Protein AF-A0A3D5P3H6-F1 (afdb_monomer_lite)

Radius of gyration: 20.22 Å; chains: 1; bounding box: 53×20×57 Å

Secondary structure (DSSP, 8-state):
--------SS--------SSTTSSTTEEEEEEE-GGG-EEEEEEE--STTPPPEEEE-----SS--TTT----TTHHHHHTTS-------S-PPPTT------

pLDDT: mean 84.49, std 14.6, range [39.97, 97.94]

Sequence (103 aa):
MKSNGRPRVAPKTEDVGTDYPGAFPNSRKVSVEGSRGIQVPMREIQLTGGETPLRVYDTSGPIGAEVRQGLDALRDPWIYQRGDVVEVERTRTPSGLVEMPSG

Structure (mmCIF, N/CA/C/O backbone):
data_AF-A0A3D5P3H6-F1
#
_entry.id   AF-A0A3D5P3H6-F1
#
loop_
_atom_site.group_PDB
_atom_site.id
_atom_site.type_symbol
_atom_site.label_atom_id
_atom_site.label_alt_id
_atom_site.label_comp_id
_atom_site.label_asym_id
_atom_site.label_entity_id
_atom_site.label_seq_id
_atom_site.pdbx_PDB_ins_code
_atom_site.Cartn_x
_atom_site.Cartn_y
_atom_site.Cartn_z
_atom_site.occupancy
_atom_site.B_iso_or_equiv
_atom_site.auth_seq_id
_atom_site.auth_comp_id
_atom_site.auth_asym_id
_atom_site.auth_atom_id
_atom_site.pdbx_PDB_model_num
ATOM 1 N N . MET A 1 1 ? 10.166 0.536 29.560 1.00 41.16 1 MET A N 1
ATOM 2 C CA . MET A 1 1 ? 10.003 1.894 28.991 1.00 41.16 1 MET A CA 1
ATOM 3 C C . MET A 1 1 ? 8.818 2.583 29.651 1.00 41.16 1 MET A C 1
ATOM 5 O O . MET A 1 1 ? 7.790 1.940 29.821 1.00 41.16 1 MET A O 1
ATOM 9 N N . LYS A 1 2 ? 8.959 3.842 30.082 1.00 39.97 2 LYS A N 1
ATOM 10 C CA . LYS A 1 2 ? 7.871 4.592 30.731 1.00 39.97 2 LYS A CA 1
ATOM 11 C C . LYS A 1 2 ? 6.885 5.075 29.663 1.00 39.97 2 LYS A C 1
ATOM 13 O O . LYS A 1 2 ? 7.293 5.706 28.695 1.00 39.97 2 LYS A O 1
ATOM 18 N N . SER A 1 3 ? 5.609 4.742 29.826 1.00 52.59 3 SER A N 1
ATOM 19 C CA . SER A 1 3 ? 4.521 5.210 28.969 1.00 52.59 3 SER A CA 1
ATOM 20 C C . SER A 1 3 ? 4.402 6.731 29.080 1.00 52.59 3 SER A C 1
ATOM 22 O O . SER A 1 3 ? 4.126 7.241 30.166 1.00 52.59 3 SER A O 1
ATOM 24 N N . ASN A 1 4 ? 4.587 7.461 27.979 1.00 49.38 4 ASN A N 1
ATOM 25 C CA . ASN A 1 4 ? 4.257 8.884 27.927 1.00 49.38 4 ASN A CA 1
ATOM 26 C C . ASN A 1 4 ? 2.741 9.032 28.121 1.00 49.38 4 ASN A C 1
ATOM 28 O O . ASN A 1 4 ? 1.953 8.695 27.239 1.00 49.38 4 ASN A O 1
ATOM 32 N N . GLY A 1 5 ? 2.357 9.469 29.322 1.00 54.91 5 GLY A N 1
ATOM 33 C CA . GLY A 1 5 ? 0.999 9.467 29.863 1.00 54.91 5 GLY A CA 1
ATOM 34 C C . GLY A 1 5 ? 0.037 10.449 29.202 1.00 54.91 5 GLY A C 1
ATOM 35 O O . GLY A 1 5 ? -0.450 11.368 29.851 1.00 54.91 5 GLY A O 1
ATOM 36 N N . ARG A 1 6 ? -0.302 10.225 27.931 1.00 57.44 6 ARG A N 1
ATOM 37 C CA . ARG A 1 6 ? -1.592 10.679 27.407 1.00 57.44 6 ARG A CA 1
ATOM 38 C C . ARG A 1 6 ? -2.613 9.574 27.684 1.00 57.44 6 ARG A C 1
ATOM 40 O O . ARG A 1 6 ? -2.436 8.474 27.154 1.00 57.44 6 ARG A O 1
ATOM 47 N N . PRO A 1 7 ? -3.643 9.811 28.516 1.00 57.06 7 PRO A N 1
ATOM 48 C CA . PRO A 1 7 ? -4.711 8.836 28.675 1.00 57.06 7 PRO A CA 1
ATOM 49 C C . PRO A 1 7 ? -5.321 8.592 27.296 1.00 57.06 7 PRO A C 1
ATOM 51 O O . PRO A 1 7 ? -5.613 9.533 26.556 1.00 57.06 7 PRO A O 1
ATOM 54 N N . ARG A 1 8 ? -5.443 7.322 26.906 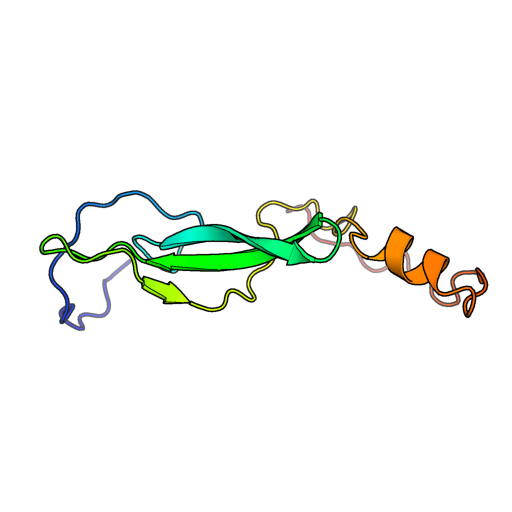1.00 59.50 8 ARG A N 1
ATOM 55 C CA . ARG A 1 8 ? -6.095 6.991 25.640 1.00 59.50 8 ARG A CA 1
ATOM 56 C C . ARG A 1 8 ? -7.544 7.459 25.730 1.00 59.50 8 ARG A C 1
ATOM 58 O O . ARG A 1 8 ? -8.255 7.055 26.642 1.00 59.50 8 ARG A O 1
ATOM 65 N N . VAL A 1 9 ? -7.953 8.297 24.782 1.00 65.25 9 VAL A N 1
ATOM 66 C CA . VAL A 1 9 ? -9.334 8.795 24.681 1.00 65.25 9 VAL A CA 1
ATOM 67 C C . VAL A 1 9 ? -10.285 7.671 24.254 1.00 65.25 9 VAL A C 1
ATOM 69 O O . VAL A 1 9 ? -11.448 7.665 24.637 1.00 65.25 9 VAL A O 1
ATOM 72 N N . ALA A 1 10 ? -9.782 6.689 23.501 1.00 59.34 10 ALA A N 1
ATOM 73 C CA . ALA A 1 10 ? -10.566 5.546 23.058 1.00 59.34 10 ALA A CA 1
ATOM 74 C C . ALA A 1 10 ? -10.551 4.394 24.088 1.00 59.34 10 ALA A C 1
ATOM 76 O O . ALA A 1 10 ? -9.486 4.086 24.652 1.00 59.34 10 ALA A O 1
ATOM 77 N N . PRO A 1 11 ? -11.700 3.719 24.304 1.00 61.81 11 PRO A N 1
ATOM 78 C CA . PRO A 1 11 ? -11.773 2.506 25.111 1.00 61.81 11 PRO A CA 1
ATOM 79 C C . PRO A 1 11 ? -10.835 1.422 24.566 1.00 61.81 11 PRO A C 1
ATOM 81 O O . PRO A 1 11 ? -10.442 1.422 23.399 1.00 61.81 11 PRO A O 1
ATOM 84 N N . LYS A 1 12 ? -10.420 0.497 25.437 1.00 59.94 12 LYS A N 1
ATOM 85 C CA . LYS A 1 12 ? -9.605 -0.652 25.027 1.00 59.94 12 LYS A CA 1
ATOM 86 C C . LYS A 1 12 ? -10.508 -1.623 24.264 1.00 59.94 12 LYS A C 1
ATOM 88 O O . LYS A 1 12 ? -11.328 -2.288 24.879 1.00 59.94 12 LYS A O 1
ATOM 93 N N . THR A 1 13 ? -10.370 -1.661 22.944 1.00 63.16 13 THR A N 1
ATOM 94 C CA . THR A 1 13 ? -10.858 -2.762 22.108 1.00 63.16 13 THR A CA 1
ATOM 95 C C . THR A 1 13 ? -10.145 -4.054 22.507 1.00 63.16 13 THR A C 1
ATOM 97 O O . THR A 1 13 ? -9.004 -3.992 22.984 1.00 63.16 13 THR A O 1
ATOM 100 N N . GLU A 1 14 ? -10.787 -5.206 22.304 1.00 67.25 14 GLU A N 1
ATOM 101 C CA . GLU A 1 14 ? -10.065 -6.479 22.340 1.00 67.25 14 GLU A CA 1
ATOM 102 C C . GLU A 1 14 ? -8.948 -6.455 21.297 1.00 67.25 14 GLU A C 1
ATOM 104 O O . GLU A 1 14 ? -9.148 -5.954 20.190 1.00 67.25 14 GLU A O 1
ATOM 109 N N . ASP A 1 15 ? -7.765 -6.937 21.681 1.00 66.62 15 ASP A N 1
ATOM 110 C CA . ASP A 1 15 ? -6.616 -6.994 20.786 1.00 66.62 15 ASP A CA 1
ATOM 111 C C . ASP A 1 15 ? -6.830 -8.137 19.796 1.00 66.62 15 ASP A C 1
ATOM 113 O O . ASP A 1 15 ? -6.568 -9.302 20.089 1.00 66.62 15 ASP A O 1
ATOM 117 N N . VAL A 1 16 ? -7.362 -7.789 18.630 1.00 68.19 16 VAL A N 1
ATOM 118 C CA . VAL A 1 16 ? -7.582 -8.723 17.518 1.00 68.19 16 VAL A CA 1
ATOM 119 C C . VAL A 1 16 ? -6.309 -8.959 16.697 1.00 68.19 16 VAL A C 1
ATOM 121 O O . VAL A 1 16 ? -6.369 -9.551 15.621 1.00 68.19 16 VAL A O 1
ATOM 124 N N . GLY A 1 17 ? -5.156 -8.501 17.192 1.00 71.56 17 GLY A N 1
ATOM 125 C CA . GLY A 1 17 ? -3.896 -8.507 16.470 1.00 71.56 17 GLY A CA 1
ATOM 126 C C . GLY A 1 17 ? -3.760 -7.318 15.519 1.00 71.56 17 GLY A C 1
ATOM 127 O O . GLY A 1 17 ? -4.682 -6.530 15.286 1.00 71.56 17 GLY A O 1
ATOM 128 N N . THR A 1 18 ? -2.553 -7.165 14.982 1.00 83.50 18 THR A N 1
ATOM 129 C CA . THR A 1 18 ? -2.239 -6.177 13.951 1.00 83.50 18 THR A CA 1
ATOM 130 C C . THR A 1 18 ? -1.302 -6.802 12.936 1.00 83.50 18 THR A C 1
ATOM 132 O O . THR A 1 18 ? -0.323 -7.449 13.310 1.00 83.50 18 THR A O 1
ATOM 135 N N . ASP A 1 19 ? -1.568 -6.553 11.656 1.00 88.81 19 ASP A N 1
ATOM 136 C CA . ASP A 1 19 ? -0.627 -6.904 10.590 1.00 88.81 19 ASP A CA 1
ATOM 137 C C . ASP A 1 19 ? 0.558 -5.933 10.544 1.00 88.81 19 ASP A C 1
ATOM 139 O O . ASP A 1 19 ? 1.492 -6.148 9.786 1.00 88.81 19 ASP A O 1
ATOM 143 N N . TYR A 1 20 ? 0.537 -4.860 11.342 1.00 90.06 20 TYR A N 1
ATOM 144 C CA . TYR A 1 20 ? 1.518 -3.780 11.337 1.00 90.06 20 TYR A CA 1
ATOM 145 C C . TYR A 1 20 ? 2.323 -3.800 12.646 1.00 90.06 20 TYR A C 1
ATOM 147 O O . TYR A 1 20 ? 1.898 -3.197 13.637 1.00 90.06 20 TYR A O 1
ATOM 155 N N . PRO A 1 21 ? 3.491 -4.467 12.700 1.00 83.69 21 PRO A N 1
ATOM 156 C CA . PRO A 1 21 ? 4.276 -4.568 13.926 1.00 83.69 21 PRO A CA 1
ATOM 157 C C . PRO A 1 21 ? 4.601 -3.189 14.515 1.00 83.69 21 PRO A C 1
ATOM 159 O O . PRO A 1 21 ? 5.232 -2.352 13.874 1.00 83.69 21 PRO A O 1
ATOM 162 N N . GLY A 1 22 ? 4.147 -2.938 15.746 1.00 85.00 22 GLY A N 1
ATOM 163 C CA . GLY A 1 22 ? 4.380 -1.672 16.452 1.00 85.00 22 GLY A CA 1
ATOM 164 C C . GLY A 1 22 ? 3.543 -0.477 15.969 1.00 85.00 22 GLY A C 1
ATOM 165 O O . GLY A 1 22 ? 3.748 0.632 16.462 1.00 85.00 22 GLY A O 1
ATOM 166 N N . ALA A 1 23 ? 2.591 -0.678 15.053 1.00 88.81 23 ALA A N 1
ATOM 167 C CA . ALA A 1 23 ? 1.732 0.372 14.515 1.00 88.81 23 ALA A CA 1
ATOM 168 C C . ALA A 1 23 ? 0.265 -0.077 14.397 1.00 88.81 23 ALA A C 1
ATOM 170 O O . ALA A 1 23 ? -0.059 -1.258 14.461 1.00 88.81 23 ALA A O 1
ATOM 171 N N . PHE A 1 24 ? -0.630 0.904 14.237 1.00 90.75 24 PHE A N 1
ATOM 172 C CA . PHE A 1 24 ? -2.048 0.714 13.893 1.00 90.75 24 PHE A CA 1
ATOM 173 C C . PHE A 1 24 ? -2.741 -0.450 14.639 1.00 90.75 24 PHE A C 1
ATOM 175 O O . PHE A 1 24 ? -3.133 -1.429 14.009 1.00 90.75 24 PHE A O 1
ATOM 182 N N . PRO A 1 25 ? -2.910 -0.374 15.973 1.00 89.56 25 PRO A N 1
ATOM 183 C CA . PRO A 1 25 ? -3.591 -1.433 16.719 1.00 89.56 25 PRO A CA 1
ATOM 184 C C . PRO A 1 25 ? -4.995 -1.700 16.155 1.00 89.56 25 PRO A C 1
ATOM 186 O O . PRO A 1 25 ? -5.654 -0.776 15.665 1.00 89.56 25 PRO A O 1
ATOM 189 N N . ASN A 1 26 ? -5.449 -2.953 16.243 1.00 91.88 26 ASN A N 1
ATOM 190 C CA . ASN A 1 26 ? -6.733 -3.420 15.703 1.00 91.88 26 ASN A CA 1
ATOM 191 C C . ASN A 1 26 ? -6.908 -3.152 14.202 1.00 91.88 26 ASN A C 1
ATOM 193 O O . ASN A 1 26 ? -8.024 -2.898 13.739 1.00 91.88 26 ASN A O 1
ATOM 197 N N . SER A 1 27 ? -5.805 -3.134 13.453 1.00 94.12 27 SER A N 1
ATOM 198 C CA . SER A 1 27 ? -5.832 -2.967 12.006 1.00 94.12 27 SER A CA 1
ATOM 199 C C . SER A 1 27 ? -5.301 -4.203 11.303 1.00 94.12 27 SER A C 1
ATOM 201 O O . SER A 1 27 ? -4.235 -4.707 11.647 1.00 94.12 27 SER A O 1
ATOM 203 N N . ARG A 1 28 ? -6.002 -4.621 10.253 1.00 94.88 28 ARG A N 1
ATOM 204 C CA . ARG A 1 28 ? -5.536 -5.648 9.317 1.00 94.88 28 ARG A CA 1
ATOM 205 C C . ARG A 1 28 ? -5.364 -5.077 7.920 1.00 94.88 28 ARG A C 1
ATOM 207 O O . ARG A 1 28 ? -6.067 -4.136 7.536 1.00 94.88 28 ARG A O 1
ATOM 214 N N . LYS A 1 29 ? -4.442 -5.653 7.164 1.00 95.62 29 LYS A N 1
ATOM 215 C CA . LYS A 1 29 ? -4.263 -5.380 5.745 1.00 95.62 29 LYS A CA 1
ATOM 216 C C . LYS A 1 29 ? -5.295 -6.195 4.973 1.00 95.62 29 LYS A C 1
ATOM 218 O O . LYS A 1 29 ? -5.480 -7.383 5.213 1.00 95.62 29 LYS A O 1
ATOM 223 N N . VAL A 1 30 ? -5.995 -5.549 4.052 1.00 96.31 30 VAL A N 1
ATOM 224 C CA . VAL A 1 30 ? -6.967 -6.192 3.162 1.00 96.31 30 VAL A CA 1
ATOM 225 C C . VAL A 1 30 ? -6.728 -5.705 1.740 1.00 96.31 30 VAL A C 1
ATOM 227 O O . VAL A 1 30 ? -6.122 -4.654 1.530 1.00 96.31 30 VAL A O 1
ATOM 230 N N . SER A 1 31 ? -7.210 -6.443 0.749 1.00 95.94 31 SER A N 1
ATOM 231 C CA . SER A 1 31 ? -7.238 -5.976 -0.633 1.00 95.94 31 SER A CA 1
ATOM 232 C C . SER A 1 31 ? -8.669 -5.870 -1.137 1.00 95.94 31 SER A C 1
ATOM 234 O O . SER A 1 31 ? -9.555 -6.623 -0.733 1.00 95.94 31 SER A O 1
ATOM 236 N N . VAL A 1 32 ? -8.898 -4.896 -2.011 1.00 96.12 32 VAL A N 1
ATOM 237 C CA . VAL A 1 32 ? -10.126 -4.790 -2.795 1.00 96.12 32 VAL A CA 1
ATOM 238 C C . VAL A 1 32 ? -9.784 -5.164 -4.226 1.00 96.12 32 VAL A C 1
ATOM 240 O O . VAL A 1 32 ? -8.846 -4.613 -4.806 1.00 96.12 32 VAL A O 1
ATOM 243 N N . GLU A 1 33 ? -10.542 -6.095 -4.792 1.00 96.44 33 GLU A N 1
ATOM 244 C CA . GLU A 1 33 ? -10.393 -6.461 -6.193 1.00 96.44 33 GLU A CA 1
ATOM 245 C C . GLU A 1 33 ? -10.818 -5.291 -7.091 1.00 96.44 33 GLU A C 1
ATOM 247 O O . GLU A 1 33 ? -11.911 -4.736 -6.970 1.00 96.44 33 GLU A O 1
ATOM 252 N N . GLY A 1 34 ? -9.916 -4.896 -7.980 1.00 92.25 34 GLY A N 1
ATOM 253 C CA . GLY A 1 34 ? -10.138 -3.940 -9.049 1.00 92.25 34 GLY A CA 1
ATOM 254 C C . GLY A 1 34 ? -10.223 -4.630 -10.409 1.00 92.25 34 GLY A C 1
ATOM 255 O O . GLY A 1 34 ? -10.160 -5.850 -10.545 1.00 92.25 34 GLY A O 1
ATOM 256 N N . SER A 1 35 ? -10.323 -3.828 -11.465 1.00 92.19 35 SER A N 1
ATOM 257 C CA . SER A 1 35 ? -10.341 -4.339 -12.838 1.00 92.19 35 SER A CA 1
ATOM 258 C C . SER A 1 35 ? -9.077 -5.139 -13.162 1.00 92.19 35 SER A C 1
ATOM 260 O O . SER A 1 35 ? -7.997 -4.747 -12.732 1.00 92.19 35 SER A O 1
ATOM 262 N N . ARG A 1 36 ? -9.177 -6.171 -14.010 1.00 88.06 36 ARG A N 1
ATOM 263 C CA . ARG A 1 36 ? -8.019 -6.933 -14.534 1.00 88.06 36 ARG A CA 1
ATOM 264 C C . ARG A 1 36 ? -7.205 -7.658 -13.446 1.00 88.06 36 ARG A C 1
ATOM 266 O O . ARG A 1 36 ? -5.996 -7.809 -13.593 1.00 88.06 36 ARG A O 1
ATOM 273 N N . GLY A 1 37 ? -7.862 -8.096 -12.367 1.00 89.00 37 GLY A N 1
ATOM 274 C CA . GLY A 1 37 ? -7.232 -8.858 -11.280 1.00 89.00 37 GLY A CA 1
ATOM 275 C C . GLY A 1 37 ? -6.339 -8.022 -10.357 1.00 89.00 37 GLY A C 1
ATOM 276 O O . GLY A 1 37 ? -5.532 -8.574 -9.613 1.00 89.00 37 GLY A O 1
ATOM 277 N N . ILE A 1 38 ? -6.452 -6.691 -10.412 1.00 93.75 38 ILE A N 1
ATOM 278 C CA . ILE A 1 38 ? -5.699 -5.778 -9.548 1.00 93.75 38 ILE A CA 1
ATOM 279 C C . ILE A 1 38 ? -6.176 -5.949 -8.105 1.00 93.75 38 ILE A C 1
ATOM 281 O O . ILE A 1 38 ? -7.366 -5.870 -7.840 1.00 93.75 38 ILE A O 1
ATOM 285 N N . GLN A 1 39 ? -5.255 -6.117 -7.161 1.00 95.25 39 GLN A N 1
ATOM 286 C CA . GLN A 1 39 ? -5.558 -6.134 -5.730 1.00 95.25 39 GLN A CA 1
ATOM 287 C C . GLN A 1 39 ? -5.133 -4.794 -5.118 1.00 95.25 39 GLN A C 1
ATOM 289 O O . GLN A 1 39 ? -3.942 -4.525 -4.965 1.00 95.25 39 GLN A O 1
ATOM 294 N N . VAL A 1 40 ? -6.098 -3.921 -4.817 1.00 96.44 40 VAL A N 1
ATOM 295 C CA . VAL A 1 40 ? -5.841 -2.578 -4.273 1.00 96.44 40 VAL A CA 1
ATOM 296 C C . VAL A 1 40 ? -5.705 -2.660 -2.750 1.00 96.44 40 VAL A C 1
ATOM 298 O O . VAL A 1 40 ? -6.670 -3.061 -2.094 1.00 96.44 40 VAL A O 1
ATOM 301 N N . PRO A 1 41 ? -4.551 -2.293 -2.164 1.00 97.19 41 PRO A N 1
ATOM 302 C CA . PRO A 1 41 ? -4.329 -2.421 -0.730 1.00 97.19 41 PRO A CA 1
ATOM 303 C C . PRO A 1 41 ? -5.148 -1.396 0.053 1.00 97.19 41 PRO A C 1
ATOM 305 O O . PRO A 1 41 ? -5.151 -0.202 -0.247 1.00 97.19 41 PRO A O 1
ATOM 308 N N . MET A 1 42 ? -5.808 -1.875 1.100 1.00 97.81 42 MET A N 1
ATOM 309 C CA . MET A 1 42 ? -6.535 -1.076 2.074 1.00 97.81 42 MET A CA 1
ATOM 310 C C . MET A 1 42 ? -6.193 -1.575 3.479 1.00 97.81 42 MET A C 1
ATOM 312 O O . MET A 1 42 ? -5.734 -2.701 3.673 1.00 97.81 42 MET A O 1
ATOM 316 N N . ARG A 1 43 ? -6.456 -0.746 4.484 1.00 97.25 43 ARG A N 1
ATOM 317 C CA . ARG A 1 43 ? -6.359 -1.126 5.892 1.00 97.25 43 ARG A CA 1
ATOM 318 C C . ARG A 1 43 ? -7.741 -1.089 6.503 1.00 97.25 43 ARG A C 1
ATOM 320 O O . ARG A 1 43 ? -8.486 -0.133 6.301 1.00 97.25 43 ARG A O 1
ATOM 327 N N . GLU A 1 44 ? -8.080 -2.118 7.252 1.00 97.25 44 GLU A N 1
ATOM 328 C CA . GLU A 1 44 ? -9.373 -2.235 7.904 1.00 97.25 44 GLU A CA 1
ATOM 329 C C . GLU A 1 44 ? -9.199 -2.146 9.417 1.00 97.25 44 GLU A C 1
ATOM 331 O O . GLU A 1 44 ? -8.396 -2.879 9.991 1.00 97.25 44 GLU A O 1
ATOM 336 N N . ILE A 1 45 ? -9.916 -1.213 10.043 1.00 95.69 45 ILE A N 1
ATOM 337 C CA . ILE A 1 45 ? -9.842 -0.907 11.471 1.00 95.69 45 ILE A CA 1
ATOM 338 C C . ILE A 1 45 ? -11.069 -1.501 12.151 1.00 95.69 45 ILE A C 1
ATOM 340 O O . ILE A 1 45 ? -12.198 -1.100 11.853 1.00 95.69 45 ILE A O 1
ATOM 344 N N . GLN A 1 46 ? -10.855 -2.419 13.091 1.00 94.31 46 GLN A N 1
ATOM 345 C CA . GLN A 1 46 ? -11.945 -2.976 13.883 1.00 94.31 46 GLN A CA 1
ATOM 346 C C . GLN A 1 46 ? -12.454 -1.940 14.894 1.00 94.31 46 GLN A C 1
ATOM 348 O O . GLN A 1 46 ? -11.685 -1.379 15.681 1.00 94.31 46 GLN A O 1
ATOM 353 N N . LEU A 1 47 ? -13.766 -1.710 14.879 1.00 92.44 47 LEU A N 1
ATOM 354 C CA . LEU A 1 47 ? -14.467 -0.806 15.789 1.00 92.44 47 LEU A CA 1
ATOM 355 C C . LEU A 1 47 ? -15.234 -1.604 16.859 1.00 92.44 47 LEU A C 1
ATOM 357 O O . LEU A 1 47 ? -15.518 -2.790 16.680 1.00 92.44 47 LEU A O 1
ATOM 361 N N . THR A 1 48 ? -15.548 -0.963 17.987 1.00 88.81 48 THR A N 1
ATOM 362 C CA . THR A 1 48 ? -16.420 -1.522 19.038 1.00 88.81 48 THR A CA 1
ATOM 363 C C . THR A 1 48 ? -17.894 -1.221 18.769 1.00 88.81 48 THR A C 1
ATOM 365 O O . THR A 1 48 ? -18.214 -0.416 17.904 1.00 88.81 48 THR A O 1
ATOM 368 N N . GLY A 1 49 ? -18.798 -1.781 19.582 1.00 89.81 49 GLY A N 1
ATOM 369 C CA . GLY A 1 49 ? -20.213 -1.384 19.584 1.00 89.81 49 GLY A CA 1
ATOM 3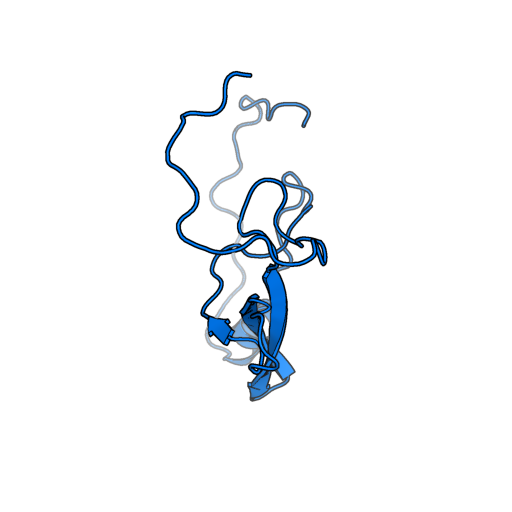70 C C . GLY A 1 49 ? -21.047 -2.002 18.461 1.00 89.81 49 GLY A C 1
ATOM 371 O O . GLY A 1 49 ? -22.150 -1.541 18.212 1.00 89.81 49 GLY A O 1
ATOM 372 N N . GLY A 1 50 ? -20.530 -3.039 17.795 1.00 89.88 50 GLY A N 1
ATOM 373 C CA . GLY A 1 50 ? -21.202 -3.687 16.662 1.00 89.88 50 GLY A CA 1
ATOM 374 C C . GLY A 1 50 ? -21.052 -2.937 15.337 1.00 89.88 50 GLY A C 1
ATOM 375 O O . GLY A 1 50 ? -21.604 -3.374 14.332 1.00 89.88 50 GLY A O 1
ATOM 376 N N . GLU A 1 51 ? -20.288 -1.844 15.322 1.00 94.75 51 GLU A N 1
ATOM 377 C CA . GLU A 1 51 ? -20.003 -1.077 14.114 1.00 94.75 51 GLU A CA 1
ATOM 378 C C . GLU A 1 51 ? -19.197 -1.899 13.106 1.00 94.75 51 GLU A C 1
ATOM 380 O O . GLU A 1 51 ? -18.275 -2.647 13.457 1.00 94.75 51 GLU A O 1
ATOM 385 N N . THR A 1 52 ? -19.520 -1.728 11.825 1.00 95.31 52 THR A N 1
ATOM 386 C CA . THR A 1 52 ? -18.761 -2.363 10.747 1.00 95.31 52 THR A CA 1
ATOM 387 C C . THR A 1 52 ? -17.331 -1.820 10.710 1.00 95.31 52 THR A C 1
ATOM 389 O O . THR A 1 52 ? -17.143 -0.616 10.910 1.00 95.31 52 THR A O 1
ATOM 392 N N . PRO A 1 53 ? -16.318 -2.653 10.410 1.00 95.38 53 PRO A N 1
ATOM 393 C C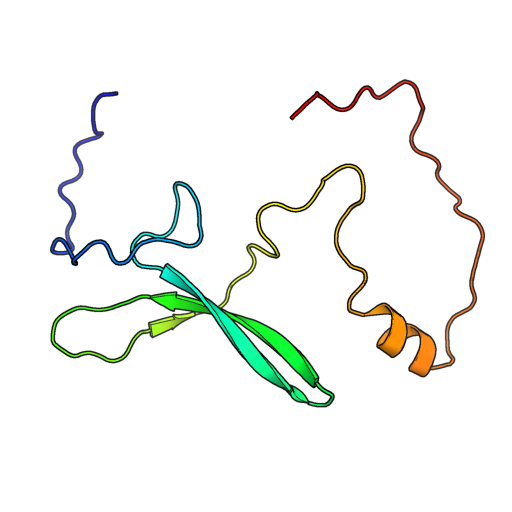A . PRO A 1 53 ? -14.939 -2.188 10.337 1.00 95.38 53 PRO A CA 1
ATOM 394 C C . PRO A 1 53 ? -14.749 -1.024 9.354 1.00 95.38 53 PRO A C 1
ATOM 396 O O . PRO A 1 53 ? -15.278 -1.035 8.240 1.00 95.38 53 PRO A O 1
ATOM 399 N N . LEU A 1 54 ? -13.960 -0.025 9.753 1.00 96.88 54 LEU A N 1
ATOM 400 C CA . LEU A 1 54 ? -13.673 1.139 8.917 1.00 96.88 54 LEU A CA 1
ATOM 401 C C . LEU A 1 54 ? -12.519 0.829 7.965 1.00 96.88 54 LEU A C 1
ATOM 403 O O . LEU A 1 54 ? -11.399 0.557 8.403 1.00 96.88 54 LEU A O 1
ATOM 407 N N . ARG A 1 55 ? -12.769 0.937 6.660 1.00 97.44 55 ARG A N 1
ATOM 408 C CA . ARG A 1 55 ? -11.742 0.766 5.631 1.00 97.44 55 ARG A CA 1
ATOM 409 C C . ARG A 1 55 ? -11.111 2.104 5.252 1.00 97.44 55 ARG A C 1
ATOM 411 O O . ARG A 1 55 ? -11.813 3.055 4.919 1.00 97.44 55 ARG A O 1
ATOM 418 N N . VAL A 1 56 ? -9.783 2.163 5.274 1.00 97.50 56 VAL A N 1
ATOM 419 C CA . VAL A 1 56 ? -8.980 3.347 4.934 1.00 97.50 56 VAL A CA 1
ATOM 420 C C . VAL A 1 56 ? -7.864 2.999 3.950 1.00 97.50 56 VAL A C 1
ATOM 422 O O . VAL A 1 56 ? -7.503 1.833 3.789 1.00 97.50 56 VAL A O 1
ATOM 425 N N . TYR A 1 57 ? -7.314 4.016 3.288 1.00 97.12 57 TYR A N 1
ATOM 426 C CA . TYR A 1 57 ? -6.185 3.868 2.368 1.00 97.12 57 TYR A CA 1
ATOM 427 C C . TYR A 1 57 ? -4.926 3.358 3.093 1.00 97.12 57 TYR A C 1
ATOM 429 O O . TYR A 1 57 ? -4.649 3.781 4.220 1.00 97.12 57 TYR A O 1
ATOM 437 N N . ASP A 1 58 ? -4.162 2.468 2.452 1.00 97.00 58 ASP A N 1
ATOM 438 C CA . ASP A 1 58 ? -2.952 1.867 3.025 1.00 97.00 58 ASP A CA 1
ATOM 439 C C . ASP A 1 58 ? -1.738 1.977 2.092 1.00 97.00 58 ASP A C 1
ATOM 441 O O . ASP A 1 58 ? -1.642 1.296 1.074 1.00 97.00 58 ASP A O 1
ATOM 445 N N . THR A 1 59 ? -0.771 2.811 2.479 1.00 95.75 59 THR A N 1
ATOM 446 C CA . THR A 1 59 ? 0.488 3.034 1.747 1.00 95.75 59 THR A CA 1
ATOM 447 C C . THR A 1 59 ? 1.667 2.222 2.272 1.00 95.75 59 THR A C 1
ATOM 449 O O . THR A 1 59 ? 2.789 2.433 1.825 1.00 95.75 59 THR A O 1
ATOM 452 N N . SER A 1 60 ? 1.467 1.339 3.250 1.00 94.31 60 SER A N 1
ATOM 453 C CA . SER A 1 60 ? 2.578 0.635 3.914 1.00 94.31 60 SER A CA 1
ATOM 454 C C . SER A 1 60 ? 3.244 -0.457 3.065 1.00 94.31 60 SER A C 1
ATOM 456 O O . SER A 1 60 ? 4.356 -0.861 3.382 1.00 94.31 60 SER A O 1
ATOM 458 N N . GLY A 1 61 ? 2.590 -0.928 1.996 1.00 92.81 61 GLY A N 1
ATOM 459 C CA . GLY A 1 61 ? 3.125 -1.979 1.122 1.00 92.81 61 GLY A CA 1
ATOM 460 C C . GLY A 1 61 ? 3.183 -3.375 1.772 1.00 92.81 61 GLY A C 1
ATOM 461 O O . GLY A 1 61 ? 2.558 -3.596 2.814 1.00 92.81 61 GLY A O 1
ATOM 462 N N . PRO A 1 62 ? 3.856 -4.347 1.129 1.00 91.81 62 PRO A N 1
ATOM 463 C CA . PRO A 1 62 ? 4.092 -5.681 1.686 1.00 91.81 62 PRO A CA 1
ATOM 464 C C . PRO A 1 62 ? 4.988 -5.641 2.929 1.00 91.81 62 PRO A C 1
ATOM 466 O O . PRO A 1 62 ? 5.917 -4.839 3.011 1.00 91.81 62 PRO A O 1
ATOM 469 N N . ILE A 1 63 ? 4.723 -6.526 3.889 1.00 87.19 63 ILE A N 1
ATOM 470 C CA . ILE A 1 63 ? 5.452 -6.615 5.162 1.00 87.19 63 ILE A CA 1
ATOM 471 C C . ILE A 1 63 ? 6.318 -7.876 5.139 1.00 87.19 63 ILE A C 1
ATOM 473 O O . ILE A 1 63 ? 5.881 -8.907 4.637 1.00 87.19 63 ILE A O 1
ATOM 477 N N . GLY A 1 64 ? 7.541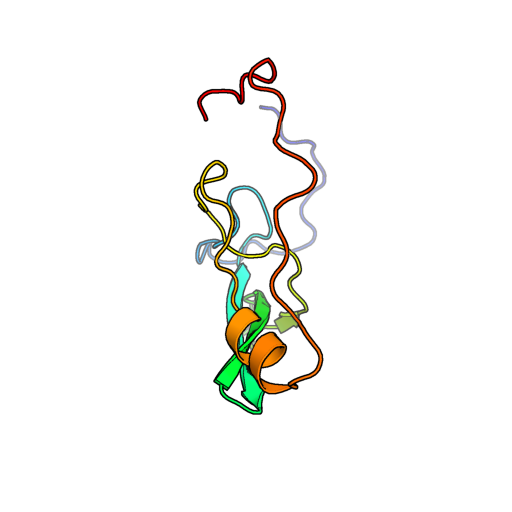 -7.791 5.671 1.00 85.25 64 GLY A N 1
ATOM 478 C CA . GLY A 1 64 ? 8.466 -8.930 5.733 1.00 85.25 64 GLY A CA 1
ATOM 479 C C . GLY A 1 64 ? 9.165 -9.262 4.411 1.00 85.25 64 GLY A C 1
ATOM 480 O O . GLY A 1 64 ? 9.632 -10.380 4.240 1.00 85.25 64 GLY A O 1
ATOM 481 N N . ALA A 1 65 ? 9.226 -8.319 3.468 1.00 88.38 65 ALA A N 1
ATOM 482 C CA . ALA A 1 65 ? 9.934 -8.531 2.211 1.00 88.38 65 ALA A CA 1
ATOM 483 C C . ALA A 1 65 ? 11.461 -8.570 2.397 1.00 88.38 65 ALA A C 1
ATOM 485 O O . ALA A 1 65 ? 12.036 -7.758 3.127 1.00 88.38 65 ALA A O 1
ATOM 486 N N . GLU A 1 66 ? 12.117 -9.468 1.660 1.00 89.31 66 GLU A N 1
ATOM 487 C CA . GLU A 1 66 ? 13.574 -9.591 1.618 1.00 89.31 66 GLU A CA 1
ATOM 488 C C . GLU A 1 66 ? 14.199 -8.393 0.896 1.00 89.31 66 GLU A C 1
ATOM 490 O O . GLU A 1 66 ? 14.242 -8.321 -0.333 1.00 89.31 66 GLU A O 1
ATOM 495 N N . VAL A 1 67 ? 14.728 -7.439 1.664 1.00 86.44 67 VAL A N 1
ATOM 496 C CA . VAL A 1 67 ? 15.206 -6.144 1.145 1.00 86.44 67 VAL A CA 1
ATOM 497 C C . VAL A 1 67 ? 16.291 -6.262 0.071 1.00 86.44 67 VAL A C 1
ATOM 499 O O . VAL A 1 67 ? 16.409 -5.386 -0.781 1.00 86.44 67 VAL A O 1
ATOM 502 N N . ARG A 1 68 ? 17.080 -7.344 0.093 1.00 84.81 68 ARG A N 1
ATOM 503 C CA . ARG A 1 68 ? 18.131 -7.610 -0.904 1.00 84.81 68 ARG A CA 1
ATOM 504 C C . ARG A 1 68 ? 17.568 -8.105 -2.235 1.00 84.81 68 ARG A C 1
ATOM 506 O O . ARG A 1 68 ? 18.215 -7.915 -3.258 1.00 84.81 68 ARG A O 1
ATOM 513 N N . GLN A 1 69 ? 16.395 -8.733 -2.212 1.00 88.44 69 GLN A N 1
ATOM 514 C CA . GLN A 1 69 ? 15.687 -9.204 -3.405 1.00 88.44 69 GLN A CA 1
ATOM 515 C C . GLN A 1 69 ? 14.769 -8.111 -3.965 1.00 88.44 69 GLN A C 1
ATOM 517 O O . GLN A 1 69 ? 14.608 -7.998 -5.177 1.00 88.44 69 GLN A O 1
ATOM 522 N N . GLY A 1 70 ? 14.238 -7.258 -3.086 1.00 89.25 70 GLY A N 1
ATOM 523 C CA . GLY A 1 70 ? 13.260 -6.236 -3.440 1.00 89.25 70 GLY A CA 1
ATOM 524 C C . GLY A 1 70 ? 11.828 -6.767 -3.378 1.00 89.25 70 GLY A C 1
ATOM 525 O O . GLY A 1 70 ? 11.572 -7.861 -2.882 1.00 89.25 70 GLY A O 1
ATOM 526 N N . LEU A 1 71 ? 10.881 -5.949 -3.839 1.00 94.44 71 LEU A N 1
ATOM 527 C CA . LEU A 1 71 ? 9.471 -6.328 -3.934 1.00 94.44 71 LEU A CA 1
ATOM 528 C C . LEU A 1 71 ? 9.167 -6.944 -5.299 1.00 94.44 71 LEU A C 1
ATOM 530 O O . LEU A 1 71 ? 9.796 -6.584 -6.296 1.00 94.44 71 LEU A O 1
ATOM 534 N N . ASP A 1 72 ? 8.133 -7.780 -5.345 1.00 93.38 72 ASP A N 1
ATOM 535 C CA . ASP A 1 72 ? 7.598 -8.307 -6.596 1.00 93.38 72 ASP A CA 1
ATOM 536 C C . ASP A 1 72 ? 7.189 -7.179 -7.548 1.00 93.38 72 ASP A C 1
ATOM 538 O O . ASP A 1 72 ? 6.501 -6.217 -7.181 1.00 93.38 72 ASP A O 1
ATOM 542 N N . ALA A 1 73 ? 7.564 -7.326 -8.815 1.00 94.00 73 ALA A N 1
ATOM 543 C CA . ALA A 1 73 ? 7.253 -6.374 -9.868 1.00 94.00 73 ALA A CA 1
ATOM 544 C C . ALA A 1 73 ? 5.823 -6.583 -10.406 1.00 94.00 73 ALA A C 1
ATOM 546 O O . ALA A 1 73 ? 5.598 -6.913 -11.568 1.00 94.00 73 ALA A O 1
ATOM 547 N N . LEU A 1 74 ? 4.819 -6.370 -9.545 1.00 93.75 74 LEU A N 1
ATOM 548 C CA . LEU A 1 74 ? 3.397 -6.668 -9.807 1.00 93.75 74 LEU A CA 1
ATOM 549 C C . LEU A 1 74 ? 2.836 -6.043 -11.098 1.00 93.75 74 LEU A C 1
ATOM 551 O O . LEU A 1 74 ? 1.832 -6.504 -11.637 1.00 93.75 74 LEU A O 1
ATOM 555 N N . ARG A 1 75 ? 3.457 -4.960 -11.574 1.00 94.19 75 ARG A N 1
ATOM 556 C CA . ARG A 1 75 ? 3.006 -4.184 -12.734 1.00 94.19 75 ARG A CA 1
ATOM 557 C C . ARG A 1 75 ? 3.699 -4.574 -14.035 1.00 94.19 75 ARG A C 1
ATOM 559 O O . ARG A 1 75 ? 3.273 -4.074 -15.076 1.00 94.19 75 ARG A O 1
ATOM 566 N N . ASP A 1 76 ? 4.713 -5.438 -14.004 1.00 94.88 76 ASP A N 1
ATOM 567 C CA . ASP A 1 76 ? 5.496 -5.803 -15.190 1.00 94.88 76 ASP A CA 1
ATOM 568 C C . ASP A 1 76 ? 4.614 -6.307 -16.338 1.00 94.88 76 ASP A C 1
ATOM 570 O O . ASP A 1 76 ? 4.691 -5.732 -17.428 1.00 94.88 76 ASP A O 1
ATOM 574 N N . PRO A 1 77 ? 3.680 -7.259 -16.128 1.00 93.31 77 PRO A N 1
ATOM 575 C CA . PRO A 1 77 ? 2.809 -7.714 -17.209 1.00 93.31 77 PRO A CA 1
ATOM 576 C C . PRO A 1 77 ? 1.980 -6.580 -17.824 1.00 93.31 77 PRO A C 1
ATOM 578 O O . PRO A 1 77 ? 1.790 -6.533 -19.037 1.00 93.31 77 PRO A O 1
ATOM 581 N N . TRP A 1 78 ? 1.498 -5.633 -17.012 1.00 92.88 78 TRP A N 1
ATOM 582 C CA . TRP A 1 78 ? 0.687 -4.510 -17.496 1.00 92.88 78 TRP A CA 1
ATOM 583 C C . TRP A 1 78 ? 1.521 -3.493 -18.267 1.00 92.88 78 TRP A C 1
ATOM 585 O O . TRP A 1 78 ? 1.003 -2.842 -19.171 1.00 92.88 78 TRP A O 1
ATOM 595 N N . ILE A 1 79 ? 2.792 -3.335 -17.889 1.00 95.19 79 ILE A N 1
ATOM 596 C CA . ILE A 1 79 ? 3.739 -2.463 -18.575 1.00 95.19 79 ILE A CA 1
ATOM 597 C C . ILE A 1 79 ? 4.049 -3.027 -19.960 1.00 95.19 79 ILE A C 1
ATOM 599 O O . ILE A 1 79 ? 3.849 -2.316 -20.942 1.00 95.19 79 ILE A O 1
ATOM 603 N N . TYR A 1 80 ? 4.423 -4.305 -20.052 1.00 95.31 80 TYR A N 1
ATOM 604 C CA . TYR A 1 80 ? 4.707 -4.951 -21.336 1.00 95.31 80 TYR A CA 1
ATOM 605 C C . TYR A 1 80 ? 3.489 -4.987 -22.266 1.00 95.31 80 TYR A C 1
ATOM 607 O O . TYR A 1 80 ? 3.618 -4.748 -23.464 1.00 95.31 80 TYR A O 1
ATOM 615 N N . GLN A 1 81 ? 2.286 -5.203 -21.723 1.00 94.75 81 GLN A N 1
ATOM 616 C CA . GLN A 1 81 ? 1.048 -5.226 -22.511 1.00 94.75 81 GLN A CA 1
ATOM 617 C C . GLN A 1 81 ? 0.719 -3.908 -23.228 1.00 94.75 81 GLN A C 1
ATOM 619 O O . GLN A 1 81 ? -0.099 -3.929 -24.146 1.00 94.75 81 GLN A O 1
ATOM 624 N N . ARG A 1 82 ? 1.310 -2.766 -22.846 1.00 96.38 82 ARG A N 1
ATOM 625 C CA . ARG A 1 82 ? 1.092 -1.503 -23.573 1.00 96.38 82 ARG A CA 1
ATOM 626 C C . ARG A 1 82 ? 1.787 -1.461 -24.936 1.00 96.38 82 ARG A C 1
ATOM 628 O O . ARG A 1 82 ? 1.371 -0.678 -25.782 1.00 96.38 82 ARG A O 1
ATOM 635 N N . GLY A 1 83 ? 2.819 -2.282 -25.151 1.00 97.44 83 GLY A N 1
ATOM 636 C CA . GLY A 1 83 ? 3.571 -2.327 -26.411 1.00 97.44 83 GLY A CA 1
ATOM 637 C C . GLY A 1 83 ? 4.419 -1.081 -26.697 1.00 97.44 83 GLY A C 1
ATOM 638 O O . GLY A 1 83 ? 4.861 -0.899 -27.826 1.00 97.44 83 GLY A O 1
ATOM 639 N N . ASP A 1 84 ? 4.639 -0.225 -25.694 1.00 97.94 84 ASP A N 1
ATOM 640 C CA . ASP A 1 84 ? 5.334 1.064 -25.806 1.00 97.94 84 ASP A CA 1
ATOM 641 C C . ASP A 1 84 ? 6.696 1.092 -25.086 1.00 97.94 84 ASP A C 1
ATOM 643 O O . ASP A 1 84 ? 7.268 2.160 -24.870 1.00 97.94 84 ASP A O 1
ATOM 647 N N . VAL A 1 85 ? 7.222 -0.077 -24.706 1.00 97.56 85 VAL A N 1
ATOM 648 C CA . VAL A 1 85 ? 8.473 -0.223 -23.949 1.00 97.56 85 VAL A CA 1
ATOM 649 C C . VAL A 1 85 ? 9.464 -1.147 -24.648 1.00 97.56 85 VAL A C 1
ATOM 651 O O . VAL A 1 85 ? 9.080 -2.069 -25.365 1.00 97.56 85 VAL A O 1
ATOM 654 N N . VAL A 1 86 ? 10.749 -0.913 -24.390 1.00 95.62 86 VAL A N 1
ATOM 655 C CA . VAL A 1 86 ? 11.864 -1.767 -24.805 1.00 95.62 86 VAL A CA 1
ATOM 656 C C . VAL A 1 86 ? 12.749 -2.046 -23.594 1.00 95.62 86 VAL A C 1
ATOM 658 O O . VAL A 1 86 ? 12.951 -1.166 -22.754 1.00 95.62 86 VAL A O 1
ATOM 661 N N . GLU A 1 87 ? 13.249 -3.273 -23.484 1.00 94.31 87 GLU A N 1
ATOM 662 C CA . GLU A 1 87 ? 14.209 -3.642 -22.448 1.00 94.31 87 GLU A CA 1
ATOM 663 C C . GLU A 1 87 ? 15.572 -3.006 -22.749 1.00 94.31 87 GLU A C 1
ATOM 665 O O . GLU A 1 87 ? 16.034 -2.989 -23.890 1.00 94.31 87 GLU A O 1
ATOM 670 N N . VAL A 1 88 ? 16.206 -2.446 -21.721 1.00 94.38 88 VAL A N 1
ATOM 671 C CA . VAL A 1 88 ? 17.522 -1.809 -21.816 1.00 94.38 88 VAL A CA 1
ATOM 672 C C . VAL A 1 88 ? 18.411 -2.303 -20.687 1.00 94.38 88 VAL A C 1
ATOM 674 O O . VAL A 1 88 ? 17.932 -2.647 -19.605 1.00 94.38 88 VAL A O 1
ATOM 677 N N . GLU A 1 89 ? 19.718 -2.286 -20.923 1.00 93.44 89 GLU A N 1
ATOM 678 C CA . GLU A 1 89 ? 20.705 -2.629 -19.904 1.00 93.44 89 GLU A CA 1
ATOM 679 C C . GLU A 1 89 ? 20.638 -1.677 -18.703 1.00 93.44 89 GLU A C 1
ATOM 681 O O . GLU A 1 89 ? 20.393 -0.470 -18.830 1.00 93.44 89 GLU A O 1
ATOM 686 N N . ARG A 1 90 ? 20.899 -2.214 -17.507 1.00 86.69 90 ARG A N 1
ATOM 687 C CA . ARG A 1 90 ? 20.955 -1.405 -16.284 1.00 86.69 90 ARG A CA 1
ATOM 688 C C . ARG A 1 90 ? 22.111 -0.408 -16.370 1.00 86.69 90 ARG A C 1
ATOM 690 O O . ARG A 1 90 ? 23.275 -0.788 -16.391 1.00 86.69 90 ARG A O 1
ATOM 697 N N . THR A 1 91 ? 21.794 0.884 -16.318 1.00 87.56 91 THR A N 1
ATOM 698 C CA . THR A 1 91 ? 22.791 1.971 -16.382 1.00 87.56 91 THR A CA 1
ATOM 699 C C . THR A 1 91 ? 23.454 2.284 -15.040 1.00 87.56 91 THR A C 1
ATOM 701 O O . THR A 1 91 ? 24.462 2.988 -14.995 1.00 87.56 91 THR A O 1
ATOM 704 N N . ARG A 1 92 ? 22.912 1.760 -13.933 1.00 81.00 92 ARG A N 1
ATOM 705 C CA . ARG A 1 92 ? 23.475 1.898 -12.588 1.00 81.00 92 ARG A CA 1
ATOM 706 C C . ARG A 1 92 ? 23.522 0.544 -11.897 1.00 81.00 92 ARG A C 1
ATOM 708 O O . ARG A 1 92 ? 22.486 -0.018 -11.548 1.00 81.00 92 ARG A O 1
ATOM 715 N N . THR A 1 93 ? 24.733 0.100 -11.599 1.00 72.19 93 THR A N 1
ATOM 716 C CA . THR A 1 93 ? 24.981 -0.995 -10.661 1.00 72.19 93 THR A CA 1
ATOM 717 C C . THR A 1 93 ? 25.277 -0.381 -9.294 1.00 72.19 93 THR A C 1
ATOM 719 O O . THR A 1 93 ? 26.079 0.558 -9.221 1.00 72.19 93 THR A O 1
ATOM 722 N N . PRO A 1 94 ? 24.633 -0.828 -8.201 1.00 69.25 94 PRO A N 1
ATOM 723 C CA . PRO A 1 94 ? 25.045 -0.429 -6.863 1.00 69.25 94 PRO A CA 1
ATOM 724 C C . PRO A 1 94 ? 26.544 -0.694 -6.691 1.00 69.25 94 PRO A C 1
ATOM 726 O O . PRO A 1 94 ? 27.034 -1.756 -7.068 1.00 69.25 94 PRO A O 1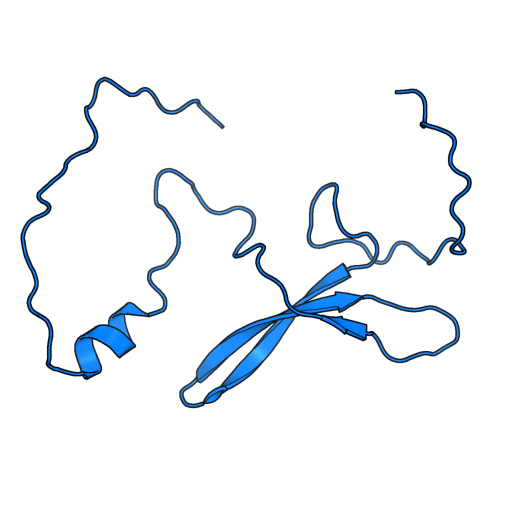
ATOM 729 N N . SER A 1 95 ? 27.280 0.283 -6.160 1.00 69.12 95 SER A N 1
ATOM 730 C CA . SER A 1 95 ? 28.692 0.073 -5.840 1.00 69.12 95 SER A CA 1
ATOM 731 C C . SER A 1 95 ? 28.803 -1.077 -4.841 1.00 69.12 95 SER A C 1
ATOM 733 O O . SER A 1 95 ? 28.129 -1.051 -3.811 1.00 69.12 95 SER A O 1
ATOM 735 N N . GLY A 1 96 ? 29.681 -2.047 -5.108 1.00 65.38 96 GLY A N 1
ATOM 736 C CA . GLY A 1 96 ? 29.983 -3.137 -4.171 1.00 65.38 96 GLY A CA 1
ATOM 737 C C . GLY A 1 96 ? 30.589 -2.666 -2.840 1.00 65.38 96 GLY A C 1
ATOM 738 O O . GLY A 1 96 ? 30.797 -3.480 -1.951 1.00 65.38 96 GLY A O 1
ATOM 739 N N . LEU A 1 97 ? 30.863 -1.361 -2.695 1.00 65.00 97 LEU A N 1
ATOM 740 C CA . LEU A 1 97 ? 31.357 -0.726 -1.471 1.00 65.00 97 LEU A CA 1
ATOM 741 C C . LEU A 1 97 ? 30.250 -0.392 -0.456 1.00 65.00 97 LEU A C 1
ATOM 743 O O . LEU A 1 97 ? 30.564 0.023 0.656 1.00 65.00 97 LEU A O 1
ATOM 747 N N . VAL A 1 98 ? 28.968 -0.518 -0.823 1.00 69.12 98 VAL A N 1
ATOM 748 C CA . VAL A 1 98 ? 27.857 -0.285 0.111 1.00 69.12 98 VAL A CA 1
ATOM 749 C C . VAL A 1 98 ? 27.471 -1.612 0.752 1.00 69.12 98 VAL A C 1
ATOM 751 O O . VAL A 1 98 ? 26.682 -2.383 0.206 1.00 69.12 98 VAL A O 1
ATOM 754 N N . GLU A 1 99 ? 28.041 -1.882 1.923 1.00 72.38 99 GLU A N 1
ATOM 755 C CA . GLU A 1 99 ? 27.615 -3.001 2.753 1.00 72.38 99 GLU A CA 1
ATOM 756 C C . GLU A 1 99 ? 26.217 -2.706 3.311 1.00 72.38 99 GLU A C 1
ATOM 758 O O . GLU A 1 99 ? 26.014 -1.792 4.112 1.00 72.38 99 GLU A O 1
ATOM 763 N N . MET A 1 100 ? 25.222 -3.463 2.850 1.00 70.56 100 MET A N 1
ATOM 764 C CA . MET A 1 100 ? 23.889 -3.427 3.446 1.00 70.56 100 MET A CA 1
ATOM 765 C C . MET A 1 100 ? 23.950 -4.174 4.785 1.00 70.56 100 MET A C 1
ATOM 767 O O . MET A 1 100 ? 24.438 -5.310 4.780 1.00 70.56 100 MET A O 1
ATOM 771 N N . PRO A 1 101 ? 23.447 -3.607 5.898 1.00 73.88 101 PRO A N 1
ATOM 772 C CA . PRO A 1 101 ? 23.471 -4.279 7.192 1.00 73.88 101 PRO A CA 1
ATOM 773 C C . PRO A 1 101 ? 22.809 -5.662 7.117 1.00 73.88 101 PRO A C 1
ATOM 775 O O . PRO A 1 101 ? 21.863 -5.886 6.350 1.00 73.88 101 PRO A O 1
ATOM 778 N N . SER A 1 102 ? 23.335 -6.617 7.882 1.00 70.12 102 SER A N 1
ATOM 779 C CA . SER A 1 102 ? 22.614 -7.853 8.178 1.00 70.12 102 SER A CA 1
ATOM 780 C C . SER A 1 102 ? 21.383 -7.462 8.992 1.00 70.12 102 SER A C 1
ATOM 782 O O . SER A 1 102 ? 21.538 -6.877 10.066 1.00 70.12 102 SER A O 1
ATOM 784 N N . GLY A 1 103 ? 20.198 -7.671 8.416 1.00 58.22 103 GLY A N 1
ATOM 785 C CA . GLY A 1 103 ? 18.922 -7.425 9.091 1.00 58.22 103 GLY A CA 1
ATOM 786 C C . GLY A 1 103 ? 18.737 -8.276 10.337 1.00 58.22 103 GLY A C 1
ATOM 787 O O . GLY A 1 103 ? 19.512 -9.243 10.519 1.00 58.22 103 GLY A O 1
#

Foldseek 3Di:
DDPPDDPPPDDDDPQPDEPDVPDDTQKYWAFDQDPPRDTAIWIWHDD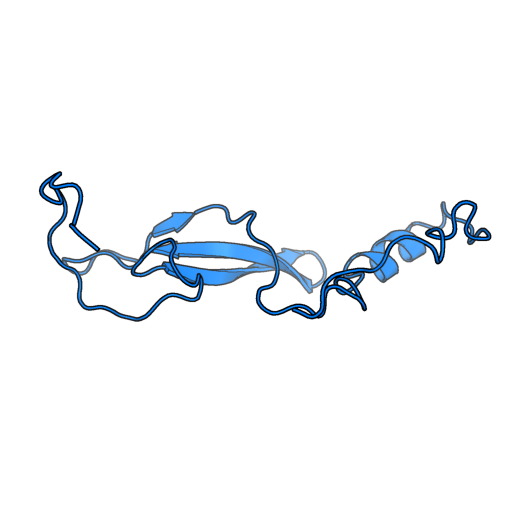PDPDDTDIGHDPPPDPPDDVVVDDDPVCVVVVVVVVPDDDDDDPDDPPPPDDDDDD